Protein AF-A0A441BMC1-F1 (afdb_monomer_lite)

Sequence (80 aa):
PQIAKAEGDAPVQAYIAAMPGWKSDVGRRLDAIVARTVPGVHKAVKWNSPFYGIEGEGWFLSFHVFTRYVKVTFFRGTSL

Structure (mmCIF, N/CA/C/O backbone):
data_AF-A0A441BMC1-F1
#
_entry.id   AF-A0A441BMC1-F1
#
loop_
_atom_site.group_PDB
_atom_site.id
_atom_site.type_symbol
_atom_site.label_atom_id
_atom_site.label_alt_id
_atom_site.label_comp_id
_atom_site.label_asym_id
_atom_site.label_entity_id
_atom_site.label_seq_id
_atom_site.pdbx_PDB_ins_code
_atom_site.Cartn_x
_atom_site.Cartn_y
_atom_site.Cartn_z
_atom_site.occupancy
_atom_site.B_iso_or_equiv
_atom_site.auth_seq_id
_atom_site.auth_comp_id
_atom_site.auth_asym_id
_atom_site.auth_atom_id
_atom_site.pdbx_PDB_model_num
ATOM 1 N N . PRO A 1 1 ? 10.159 -1.383 -6.209 1.00 92.75 1 PRO A N 1
ATOM 2 C CA . PRO A 1 1 ? 9.824 -0.067 -6.811 1.00 92.75 1 PRO A CA 1
ATOM 3 C C . PRO A 1 1 ? 10.727 1.028 -6.243 1.00 92.75 1 PRO A C 1
ATOM 5 O O . PRO A 1 1 ? 11.272 0.813 -5.166 1.00 92.75 1 PRO A O 1
ATOM 8 N N . GLN A 1 2 ? 10.875 2.159 -6.936 1.00 93.56 2 GLN A N 1
ATOM 9 C CA . GLN A 1 2 ? 11.503 3.372 -6.404 1.00 93.56 2 GLN A CA 1
ATOM 10 C C . GLN A 1 2 ? 10.618 4.562 -6.770 1.00 93.56 2 GLN A C 1
ATOM 12 O O . GLN A 1 2 ? 10.681 5.065 -7.886 1.00 93.56 2 GLN A O 1
ATOM 17 N N . ILE A 1 3 ? 9.746 4.957 -5.845 1.00 96.44 3 ILE A N 1
ATOM 18 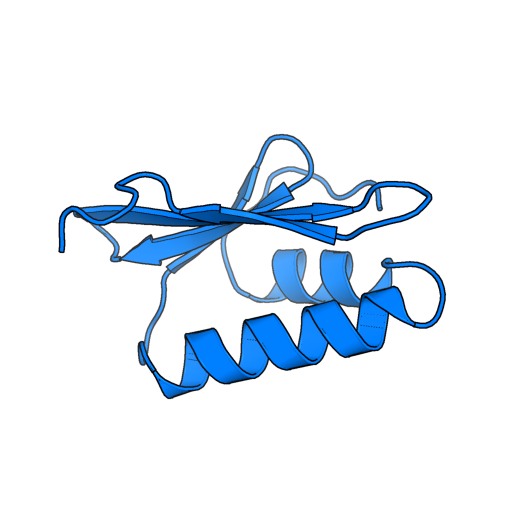C CA . ILE A 1 3 ? 8.780 6.041 -6.042 1.00 96.44 3 ILE A CA 1
ATOM 19 C C . ILE A 1 3 ? 9.096 7.159 -5.053 1.00 96.44 3 ILE A C 1
ATOM 21 O O . ILE A 1 3 ? 9.379 6.900 -3.879 1.00 96.44 3 ILE A O 1
ATOM 25 N N . ALA A 1 4 ? 9.081 8.399 -5.539 1.00 95.38 4 ALA A N 1
ATOM 26 C CA . ALA A 1 4 ? 9.312 9.572 -4.710 1.00 95.38 4 ALA A CA 1
ATOM 27 C C . ALA A 1 4 ? 8.238 9.701 -3.620 1.00 95.38 4 ALA A C 1
ATOM 29 O O . ALA A 1 4 ? 7.111 9.227 -3.766 1.00 95.38 4 ALA A O 1
ATOM 30 N N . LYS A 1 5 ? 8.594 10.368 -2.519 1.00 97.94 5 LYS A N 1
ATOM 31 C CA . LYS A 1 5 ? 7.634 10.684 -1.464 1.00 97.94 5 LYS A CA 1
ATOM 32 C C . LYS A 1 5 ? 6.542 11.592 -2.035 1.00 97.94 5 LYS A C 1
ATOM 34 O O . LYS A 1 5 ? 6.858 12.670 -2.528 1.00 97.94 5 LYS A O 1
ATOM 39 N N . ALA A 1 6 ? 5.290 11.171 -1.924 1.00 98.06 6 ALA A N 1
ATOM 40 C CA . ALA A 1 6 ? 4.130 11.942 -2.350 1.00 98.06 6 ALA A CA 1
ATOM 41 C C . ALA A 1 6 ? 2.868 11.436 -1.644 1.00 98.06 6 ALA A C 1
ATOM 43 O O . ALA A 1 6 ? 2.793 10.273 -1.246 1.00 98.06 6 ALA A O 1
ATOM 44 N N . GLU A 1 7 ? 1.890 12.322 -1.507 1.00 98.06 7 GLU A N 1
ATOM 45 C CA . GLU A 1 7 ? 0.576 12.032 -0.931 1.00 98.06 7 GLU A CA 1
ATOM 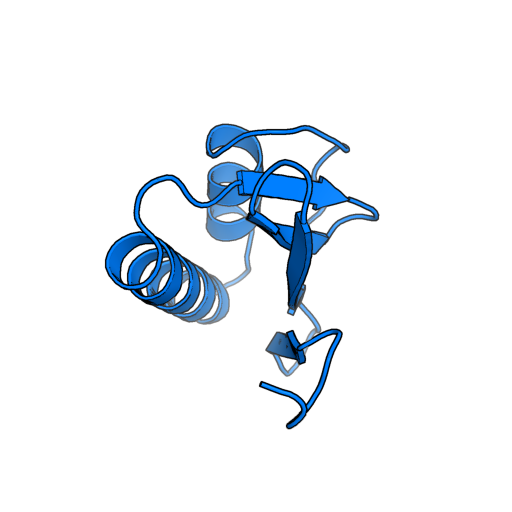46 C C . GLU A 1 7 ? -0.437 11.707 -2.048 1.00 98.06 7 GLU A C 1
ATOM 48 O O . GLU A 1 7 ? -0.258 12.103 -3.204 1.00 98.06 7 GLU A O 1
ATOM 53 N N . GLY A 1 8 ? -1.510 10.999 -1.700 1.00 97.69 8 GLY A N 1
ATOM 54 C CA . GLY A 1 8 ? -2.625 10.668 -2.586 1.00 97.69 8 GLY A CA 1
ATOM 55 C C . GLY A 1 8 ? -2.553 9.286 -3.243 1.00 97.69 8 GLY A C 1
ATOM 56 O O . GLY A 1 8 ? -1.632 8.495 -3.034 1.00 97.69 8 GLY A O 1
ATOM 57 N N . ASP A 1 9 ? -3.570 8.989 -4.054 1.00 98.31 9 ASP A N 1
ATOM 58 C CA . ASP A 1 9 ? -3.727 7.691 -4.722 1.00 98.31 9 ASP A CA 1
ATOM 59 C C . ASP A 1 9 ? -2.717 7.478 -5.858 1.00 98.31 9 ASP A C 1
ATOM 61 O O . ASP A 1 9 ? -2.089 6.425 -5.941 1.00 98.31 9 ASP A O 1
ATOM 65 N N . ALA A 1 10 ? -2.482 8.504 -6.679 1.00 98.38 10 ALA A N 1
ATOM 66 C CA . ALA A 1 10 ? -1.586 8.429 -7.831 1.00 98.38 10 ALA A CA 1
ATOM 67 C C . ALA A 1 10 ? -0.181 7.856 -7.518 1.00 98.38 10 ALA A C 1
ATOM 69 O O . ALA A 1 10 ? 0.242 6.932 -8.221 1.00 98.38 10 ALA A O 1
ATOM 70 N N . PRO A 1 11 ? 0.556 8.308 -6.479 1.00 98.44 11 PRO A N 1
ATOM 71 C CA . PRO A 1 11 ? 1.857 7.717 -6.159 1.00 98.44 11 PRO A CA 1
ATOM 72 C C . PRO A 1 11 ? 1.760 6.268 -5.662 1.00 98.44 11 PRO A C 1
ATOM 74 O O . PRO A 1 11 ? 2.667 5.474 -5.923 1.00 98.44 11 PRO A O 1
ATOM 77 N N . VAL A 1 12 ? 0.669 5.889 -4.991 1.00 98.62 12 VAL A N 1
ATOM 78 C CA . VAL A 1 12 ? 0.434 4.500 -4.571 1.00 98.62 12 VAL A CA 1
ATOM 79 C C . VAL A 1 12 ? 0.156 3.605 -5.780 1.00 98.62 12 VAL A C 1
ATOM 81 O O . VAL A 1 12 ? 0.767 2.539 -5.888 1.00 98.62 12 VAL A O 1
ATOM 84 N N . GLN A 1 13 ? -0.661 4.050 -6.738 1.00 98.62 13 GLN A N 1
ATOM 85 C CA . GLN A 1 13 ? -0.891 3.310 -7.985 1.00 98.62 13 GLN A CA 1
ATOM 86 C C . GLN A 1 13 ? 0.396 3.170 -8.805 1.00 98.62 13 GLN A C 1
ATOM 88 O O . GLN A 1 13 ? 0.697 2.082 -9.298 1.00 98.62 13 GLN A O 1
ATOM 93 N N . ALA A 1 14 ? 1.216 4.224 -8.881 1.00 98.56 14 ALA A N 1
ATOM 94 C CA . ALA A 1 14 ? 2.531 4.158 -9.519 1.00 98.56 14 ALA A CA 1
ATOM 95 C C . ALA A 1 14 ? 3.453 3.135 -8.830 1.00 98.56 14 ALA A C 1
ATOM 97 O O . ALA A 1 14 ? 4.147 2.365 -9.499 1.00 98.56 14 ALA A O 1
ATOM 98 N N . TYR A 1 15 ? 3.427 3.070 -7.494 1.00 98.62 15 TYR A N 1
ATOM 99 C CA . TYR A 1 15 ? 4.165 2.055 -6.744 1.00 98.62 15 TYR A CA 1
ATOM 100 C C . TYR A 1 15 ? 3.703 0.641 -7.092 1.00 98.62 15 TYR A C 1
ATOM 102 O O . TYR A 1 15 ? 4.551 -0.213 -7.354 1.00 98.62 15 TYR A O 1
ATOM 110 N N . ILE A 1 16 ? 2.387 0.405 -7.118 1.00 98.56 16 ILE A N 1
ATOM 111 C CA . ILE A 1 16 ? 1.773 -0.896 -7.424 1.00 98.56 16 ILE A CA 1
ATOM 112 C C . ILE A 1 16 ? 2.073 -1.338 -8.860 1.00 98.56 16 ILE A C 1
ATOM 114 O O . ILE A 1 16 ? 2.422 -2.502 -9.090 1.00 98.56 16 ILE A O 1
ATOM 118 N N . ALA A 1 17 ? 1.993 -0.416 -9.819 1.00 98.31 17 ALA A N 1
ATOM 119 C CA . ALA A 1 17 ? 2.344 -0.667 -11.215 1.00 98.31 17 ALA A CA 1
ATOM 120 C C . ALA A 1 17 ? 3.824 -1.054 -11.371 1.00 98.31 17 ALA A C 1
ATOM 122 O O . ALA A 1 17 ? 4.159 -1.929 -12.164 1.00 98.31 17 ALA A O 1
ATOM 123 N N . ALA A 1 18 ? 4.706 -0.461 -10.564 1.00 98.12 18 ALA A N 1
ATOM 124 C CA . ALA A 1 18 ? 6.133 -0.766 -10.559 1.00 98.12 18 ALA A CA 1
ATOM 125 C C . ALA A 1 18 ? 6.513 -2.025 -9.743 1.00 98.12 18 ALA A C 1
ATOM 127 O O . ALA A 1 18 ? 7.699 -2.364 -9.652 1.00 98.12 18 ALA A O 1
ATOM 128 N N . MET A 1 19 ? 5.562 -2.718 -9.098 1.00 98.00 19 MET A N 1
ATOM 129 C CA . MET A 1 19 ? 5.846 -3.973 -8.386 1.00 98.00 19 MET A CA 1
ATOM 130 C C . MET A 1 19 ? 6.125 -5.103 -9.396 1.00 98.00 19 MET A C 1
ATOM 132 O O . MET A 1 19 ? 5.328 -5.320 -10.302 1.00 98.00 19 MET A O 1
ATOM 136 N N . PRO A 1 20 ? 7.217 -5.874 -9.249 1.00 97.19 20 PRO A N 1
ATOM 137 C CA . PRO A 1 20 ? 7.598 -6.867 -10.250 1.00 97.19 20 PRO A CA 1
ATOM 138 C C . PRO A 1 20 ? 6.749 -8.146 -10.178 1.00 97.19 20 PRO A C 1
ATOM 140 O O . PRO A 1 20 ? 6.580 -8.738 -9.104 1.00 97.19 20 PRO A O 1
ATOM 143 N N . GLY A 1 21 ? 6.302 -8.620 -11.345 1.00 97.00 21 GLY A N 1
ATOM 144 C CA . GLY A 1 21 ? 5.603 -9.897 -11.520 1.00 97.00 21 GLY A CA 1
ATOM 145 C C . GLY A 1 21 ? 4.327 -10.002 -10.680 1.00 97.00 21 GLY A C 1
ATOM 146 O O . GLY A 1 21 ? 3.589 -9.031 -10.529 1.00 97.00 21 GLY A O 1
ATOM 147 N N . TRP A 1 22 ? 4.112 -11.168 -10.061 1.00 97.69 22 TRP A N 1
ATOM 148 C CA . TRP A 1 22 ? 2.933 -11.466 -9.228 1.00 97.69 22 TRP A CA 1
ATOM 149 C C . TRP A 1 22 ? 2.707 -10.479 -8.073 1.00 97.69 22 TRP A C 1
ATOM 151 O O . TRP A 1 22 ? 1.613 -10.388 -7.517 1.00 97.69 22 TRP A O 1
ATOM 161 N N . LYS A 1 23 ? 3.736 -9.716 -7.685 1.00 98.19 23 LYS A N 1
ATOM 162 C CA . LYS A 1 23 ? 3.627 -8.759 -6.584 1.00 98.19 23 LYS A CA 1
ATOM 163 C C . LYS A 1 23 ? 2.719 -7.584 -6.941 1.00 98.19 23 LYS A C 1
ATOM 165 O O . LYS A 1 23 ? 2.075 -7.062 -6.039 1.00 98.19 23 LYS A O 1
ATOM 170 N N . SER A 1 24 ? 2.610 -7.206 -8.219 1.00 97.88 24 SER A N 1
ATOM 171 C CA . SER A 1 24 ? 1.658 -6.169 -8.651 1.00 97.88 24 SER A CA 1
ATOM 172 C C . SER A 1 24 ? 0.206 -6.598 -8.431 1.00 97.88 24 SER A C 1
ATOM 174 O O . SER A 1 24 ? -0.590 -5.804 -7.933 1.00 97.88 24 SER A O 1
ATOM 176 N N . ASP A 1 25 ? -0.132 -7.867 -8.692 1.00 98.31 25 ASP A N 1
ATOM 177 C CA . ASP A 1 25 ? -1.473 -8.403 -8.411 1.00 98.31 25 ASP A CA 1
ATOM 178 C C . ASP A 1 25 ? -1.793 -8.363 -6.912 1.00 98.31 25 ASP A C 1
ATOM 180 O O . ASP A 1 25 ? -2.893 -7.976 -6.515 1.00 98.31 25 ASP A O 1
ATOM 184 N N . VAL A 1 26 ? -0.815 -8.703 -6.064 1.00 98.31 26 VAL A N 1
ATOM 185 C CA . VAL A 1 26 ? -0.956 -8.599 -4.603 1.00 98.31 26 VAL A CA 1
ATOM 186 C C . VAL A 1 26 ? -1.136 -7.148 -4.165 1.00 98.31 26 VAL A C 1
ATOM 188 O O . VAL A 1 26 ? -2.030 -6.874 -3.369 1.00 98.31 26 VA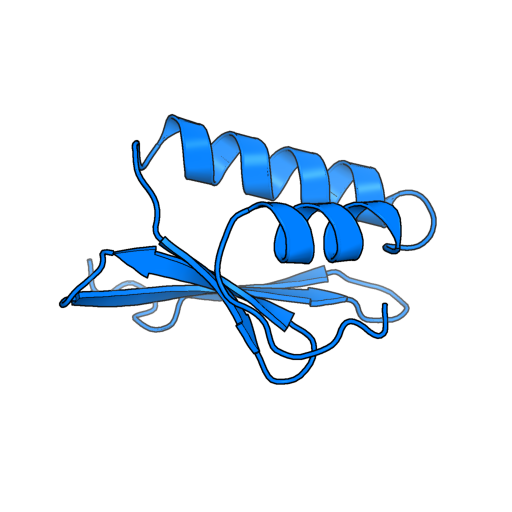L A O 1
ATOM 191 N N . GLY A 1 27 ? -0.346 -6.217 -4.708 1.00 98.38 27 GLY A N 1
ATOM 192 C CA . GLY A 1 27 ? -0.488 -4.783 -4.443 1.00 98.38 27 GLY A CA 1
ATOM 193 C C . GLY A 1 27 ? -1.878 -4.258 -4.804 1.00 98.38 27 GLY A C 1
ATOM 194 O O . GLY A 1 27 ? -2.525 -3.639 -3.963 1.00 98.38 27 GLY A O 1
ATOM 195 N N . ARG A 1 28 ? -2.379 -4.590 -6.004 1.00 98.69 28 ARG A N 1
ATOM 196 C CA . ARG A 1 28 ? -3.740 -4.237 -6.450 1.00 98.69 28 ARG A CA 1
ATOM 197 C C . ARG A 1 28 ? -4.813 -4.815 -5.534 1.00 98.69 28 ARG A C 1
ATOM 199 O O . ARG A 1 28 ? -5.763 -4.122 -5.186 1.00 98.69 28 ARG A O 1
ATOM 206 N N . ARG A 1 29 ? -4.667 -6.076 -5.115 1.00 98.56 29 ARG A N 1
ATOM 207 C CA . ARG A 1 29 ? -5.635 -6.721 -4.218 1.00 98.56 29 ARG A CA 1
ATOM 208 C C . ARG A 1 29 ? -5.640 -6.088 -2.826 1.00 98.56 29 ARG A C 1
ATOM 210 O O . ARG A 1 29 ? -6.718 -5.905 -2.267 1.00 98.56 29 ARG A O 1
ATOM 217 N N . LEU A 1 30 ? -4.468 -5.762 -2.278 1.00 98.44 30 LEU A N 1
ATOM 218 C CA . LEU A 1 30 ? -4.354 -5.056 -1.000 1.00 98.44 30 LEU A CA 1
ATOM 219 C C . LEU A 1 30 ? -5.013 -3.678 -1.081 1.00 98.44 30 LEU A C 1
ATOM 221 O O . LEU A 1 30 ? -5.877 -3.382 -0.260 1.00 98.44 30 LEU A O 1
ATOM 225 N N . ASP A 1 31 ? -4.667 -2.884 -2.095 1.00 98.62 31 ASP A N 1
ATOM 226 C CA . ASP A 1 31 ? -5.236 -1.550 -2.305 1.00 98.62 31 ASP A CA 1
ATOM 227 C C . ASP A 1 31 ? -6.766 -1.591 -2.440 1.00 98.62 31 ASP A C 1
ATOM 229 O O . ASP A 1 31 ? -7.471 -0.867 -1.741 1.00 98.62 31 ASP A O 1
ATOM 233 N N . ALA A 1 32 ? -7.295 -2.519 -3.245 1.00 98.56 32 ALA A N 1
ATO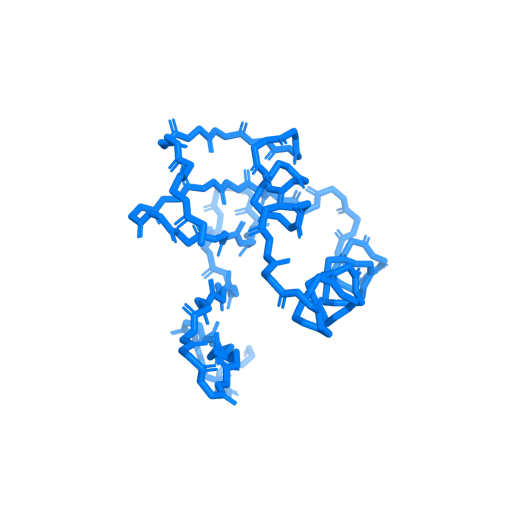M 234 C CA . ALA A 1 32 ? -8.735 -2.678 -3.435 1.00 98.56 32 ALA A CA 1
ATOM 235 C C . ALA A 1 32 ? -9.474 -3.092 -2.151 1.00 98.56 32 ALA A C 1
ATOM 237 O O . ALA A 1 32 ? -10.590 -2.633 -1.902 1.00 98.56 32 ALA A O 1
ATOM 238 N N . ILE A 1 33 ? -8.881 -3.966 -1.326 1.00 98.38 33 ILE A N 1
ATOM 239 C CA . ILE A 1 33 ? -9.467 -4.341 -0.031 1.00 98.38 33 ILE A CA 1
ATOM 240 C C . ILE A 1 33 ? -9.471 -3.135 0.908 1.00 98.38 33 ILE A C 1
ATOM 242 O O . ILE A 1 33 ? -10.498 -2.867 1.525 1.00 98.38 33 ILE A O 1
ATOM 246 N N . VAL A 1 34 ? -8.362 -2.399 0.999 1.00 98.12 34 VAL A N 1
ATOM 247 C CA . VAL A 1 34 ? -8.266 -1.228 1.879 1.00 98.12 34 VAL A CA 1
ATOM 248 C C . VAL A 1 34 ? -9.257 -0.144 1.452 1.00 98.12 34 VAL A C 1
ATOM 250 O O . VAL A 1 34 ? -10.029 0.317 2.287 1.00 98.12 34 VAL A O 1
ATOM 253 N N . ALA A 1 35 ? -9.300 0.208 0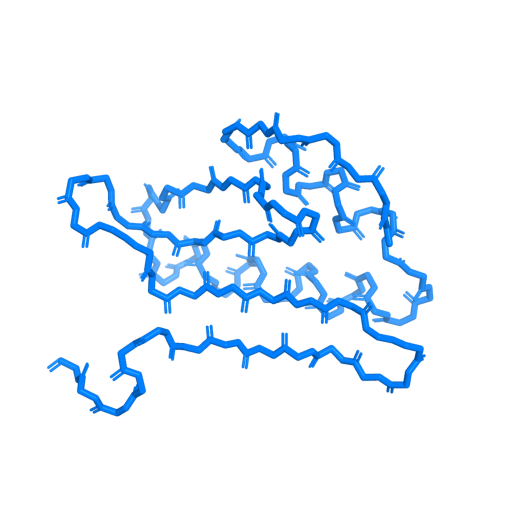.165 1.00 98.06 35 ALA A N 1
ATOM 254 C CA . ALA A 1 35 ? -10.183 1.252 -0.357 1.00 98.06 35 ALA A CA 1
ATOM 255 C C . ALA A 1 35 ? -11.675 0.908 -0.216 1.00 98.06 35 ALA A C 1
ATOM 257 O O . ALA A 1 35 ? -12.491 1.797 0.015 1.00 98.06 35 ALA A O 1
ATOM 258 N N . ARG A 1 36 ? -12.043 -0.378 -0.325 1.00 98.19 36 ARG A N 1
ATOM 259 C CA . ARG A 1 36 ? -13.424 -0.826 -0.093 1.00 98.19 36 ARG A CA 1
ATOM 260 C C . ARG A 1 36 ? -13.803 -0.805 1.389 1.00 98.19 36 ARG A C 1
ATOM 262 O O . ARG A 1 36 ? -14.946 -0.502 1.707 1.00 98.19 36 ARG A O 1
ATOM 269 N N . THR A 1 37 ? -12.881 -1.170 2.278 1.00 97.81 37 THR A N 1
ATOM 270 C CA . THR A 1 37 ? -13.150 -1.261 3.723 1.00 97.81 37 THR A CA 1
ATOM 271 C C . THR A 1 37 ? -13.112 0.106 4.405 1.00 97.81 37 THR A C 1
ATOM 273 O O . THR A 1 37 ? -13.866 0.334 5.344 1.00 97.81 37 THR A O 1
ATOM 276 N N . VAL A 1 38 ? -12.259 1.017 3.931 1.00 96.50 38 VAL A N 1
ATOM 277 C CA . VAL A 1 38 ? -12.099 2.373 4.469 1.00 96.50 38 VAL A CA 1
ATOM 278 C C . VAL A 1 38 ? -12.349 3.385 3.341 1.00 96.50 38 VAL A C 1
ATOM 280 O O . VAL A 1 38 ? -11.402 3.816 2.673 1.00 96.50 38 VAL A O 1
ATOM 283 N N . PRO A 1 39 ? -13.616 3.756 3.073 1.00 95.81 39 PRO A N 1
ATOM 284 C CA . PRO A 1 39 ? -13.928 4.805 2.109 1.00 95.81 39 PRO A CA 1
ATOM 285 C C . PRO A 1 39 ? -13.229 6.114 2.490 1.00 95.81 39 PRO A C 1
ATOM 287 O O . PRO A 1 39 ? -13.248 6.515 3.650 1.00 95.81 39 PRO A O 1
ATOM 290 N N . GLY A 1 40 ? -12.594 6.775 1.520 1.00 95.38 40 GLY A N 1
ATOM 291 C CA . GLY A 1 40 ? -11.836 8.006 1.776 1.00 95.38 40 GLY A CA 1
ATOM 292 C C . GLY A 1 40 ? -10.485 7.795 2.471 1.00 95.38 40 GLY A C 1
ATOM 293 O O . GLY A 1 40 ? -9.925 8.756 2.988 1.00 95.38 40 GLY A O 1
ATOM 294 N N . VAL A 1 41 ? -9.949 6.564 2.481 1.00 98.12 41 VAL A N 1
ATOM 295 C CA . VAL A 1 41 ? -8.623 6.260 3.045 1.00 98.12 41 VAL A CA 1
ATOM 296 C C . VAL A 1 41 ? -7.553 7.247 2.567 1.00 98.12 41 VAL A C 1
ATOM 298 O O . VAL A 1 41 ? -7.381 7.486 1.368 1.00 98.12 41 VAL A O 1
ATOM 301 N N . HIS A 1 42 ? -6.794 7.785 3.517 1.00 98.19 42 HIS A N 1
ATOM 302 C CA . HIS A 1 42 ? -5.652 8.641 3.241 1.00 98.19 42 HIS A CA 1
ATOM 303 C C . HIS A 1 42 ? -4.466 7.776 2.795 1.00 98.19 42 HIS A C 1
ATOM 305 O O . HIS A 1 42 ? -4.099 6.812 3.472 1.00 98.19 42 HIS A O 1
ATOM 311 N N . LYS A 1 43 ? -3.881 8.093 1.638 1.00 98.56 43 LYS A N 1
ATOM 312 C CA . LYS A 1 43 ? -2.829 7.299 0.989 1.00 98.56 43 LYS A CA 1
ATOM 313 C C . LYS A 1 43 ? -1.567 8.124 0.793 1.00 98.56 43 LYS A C 1
ATOM 315 O O . LYS A 1 43 ? -1.656 9.309 0.493 1.00 98.56 43 LYS A O 1
ATOM 320 N N . ALA A 1 44 ? -0.409 7.477 0.881 1.00 98.50 44 ALA A N 1
ATOM 321 C CA . ALA A 1 44 ? 0.872 8.107 0.584 1.00 98.50 44 ALA A CA 1
ATOM 322 C C . ALA A 1 44 ? 1.937 7.091 0.177 1.00 98.50 44 ALA A C 1
ATOM 324 O O . ALA A 1 44 ? 1.862 5.914 0.527 1.00 98.50 44 ALA A O 1
ATOM 325 N N . VAL A 1 45 ? 3.001 7.568 -0.463 1.00 98.56 45 VAL A N 1
ATOM 326 C CA . VAL A 1 45 ? 4.290 6.874 -0.511 1.00 98.56 45 VAL A CA 1
ATOM 327 C C . VAL A 1 45 ? 5.271 7.607 0.394 1.00 98.56 45 VAL A C 1
ATOM 329 O O . VAL A 1 45 ? 5.550 8.791 0.203 1.00 98.56 45 VAL A O 1
ATOM 332 N N . LYS A 1 46 ? 5.829 6.899 1.379 1.00 97.25 46 LYS A N 1
ATOM 333 C CA . LYS A 1 46 ? 6.829 7.428 2.323 1.00 97.25 46 LYS A CA 1
ATOM 334 C C . LYS A 1 46 ? 7.924 6.388 2.513 1.00 97.25 46 LYS A C 1
ATOM 336 O O . LYS A 1 46 ? 7.635 5.198 2.553 1.00 97.25 46 LYS A O 1
ATOM 341 N N . TRP A 1 47 ? 9.187 6.820 2.563 1.00 96.00 47 TRP A N 1
ATOM 342 C CA . TRP A 1 47 ? 10.349 5.915 2.642 1.00 96.00 47 TRP A CA 1
ATOM 343 C C . TRP A 1 47 ? 10.254 4.734 1.654 1.00 96.00 47 TRP A C 1
ATOM 345 O O . TRP A 1 47 ? 10.496 3.580 2.005 1.00 96.00 47 TRP A O 1
ATOM 355 N N . ASN A 1 48 ? 9.822 5.030 0.421 1.00 96.06 48 ASN A N 1
ATOM 356 C CA . ASN A 1 48 ? 9.614 4.057 -0.653 1.00 96.06 48 ASN A CA 1
ATOM 357 C C . ASN A 1 48 ? 8.694 2.868 -0.280 1.00 96.06 48 ASN A C 1
ATOM 359 O O . ASN A 1 48 ? 8.934 1.719 -0.662 1.00 96.06 48 ASN A O 1
ATOM 363 N N . SER A 1 49 ? 7.642 3.141 0.488 1.00 98.19 49 SER A N 1
ATOM 364 C CA . SER A 1 49 ? 6.592 2.183 0.842 1.00 98.19 49 SER A CA 1
ATOM 365 C C . SER A 1 49 ? 5.232 2.875 0.754 1.00 98.19 49 SER A C 1
ATOM 367 O O . SER A 1 49 ? 5.147 4.046 1.131 1.00 98.19 49 SER A O 1
ATOM 369 N N . PRO A 1 50 ? 4.174 2.201 0.281 1.00 98.56 50 PRO A N 1
ATOM 370 C CA . PRO A 1 50 ? 2.812 2.694 0.413 1.00 98.56 50 PRO A CA 1
ATOM 371 C C . PRO A 1 50 ? 2.359 2.710 1.872 1.00 98.56 50 PRO A C 1
ATOM 373 O O . PRO A 1 50 ? 2.671 1.794 2.639 1.00 98.56 50 PRO A O 1
ATOM 376 N N . PHE A 1 51 ? 1.619 3.747 2.239 1.00 98.38 51 PHE A N 1
ATOM 377 C CA . PHE A 1 51 ? 0.997 3.960 3.540 1.00 98.38 51 PHE A CA 1
ATOM 378 C C . PHE A 1 51 ? -0.494 4.236 3.349 1.00 98.38 51 PHE A C 1
ATOM 380 O O . PHE A 1 51 ? -0.884 4.920 2.403 1.00 98.38 51 PHE A O 1
ATOM 387 N N . TYR A 1 52 ? -1.294 3.714 4.276 1.00 98.38 52 TYR A N 1
ATOM 388 C CA . TYR A 1 52 ? -2.743 3.864 4.343 1.00 98.38 52 TYR A CA 1
ATOM 389 C C . TYR A 1 52 ? -3.133 4.284 5.759 1.00 98.38 52 TYR A C 1
ATOM 391 O O . TYR A 1 52 ? -2.619 3.743 6.748 1.00 98.38 52 TYR A O 1
ATOM 399 N N . GLY A 1 53 ? -4.002 5.280 5.853 1.00 97.12 53 GLY A N 1
ATOM 400 C CA . GLY A 1 53 ? -4.338 5.948 7.099 1.00 97.12 53 GLY A CA 1
ATOM 401 C C . GLY A 1 53 ? -5.700 6.624 7.067 1.00 97.12 53 GLY A C 1
ATOM 402 O O . GLY A 1 53 ? -6.421 6.571 6.071 1.00 97.12 53 GLY A O 1
ATOM 403 N N . ILE A 1 54 ? -6.020 7.278 8.173 1.00 95.31 54 ILE A N 1
ATOM 404 C CA . ILE A 1 54 ? -7.149 8.197 8.301 1.00 95.31 54 ILE A CA 1
ATOM 405 C C . ILE A 1 54 ? -6.543 9.572 8.587 1.00 95.31 54 ILE A C 1
ATOM 407 O O . ILE A 1 54 ? -5.636 9.704 9.416 1.00 95.31 54 ILE A O 1
ATOM 411 N N . GLU A 1 55 ? -6.986 10.588 7.851 1.00 92.12 55 GLU A N 1
ATOM 412 C CA . GLU A 1 55 ? -6.492 11.952 8.032 1.00 92.12 55 GLU A CA 1
ATOM 413 C C . GLU A 1 55 ? -6.741 12.417 9.476 1.00 92.12 55 GLU A C 1
ATOM 415 O O . GLU A 1 55 ? -7.817 12.216 10.026 1.00 92.12 55 GLU A O 1
ATOM 420 N N . GLY A 1 56 ? -5.715 12.971 10.129 1.00 92.12 56 GLY A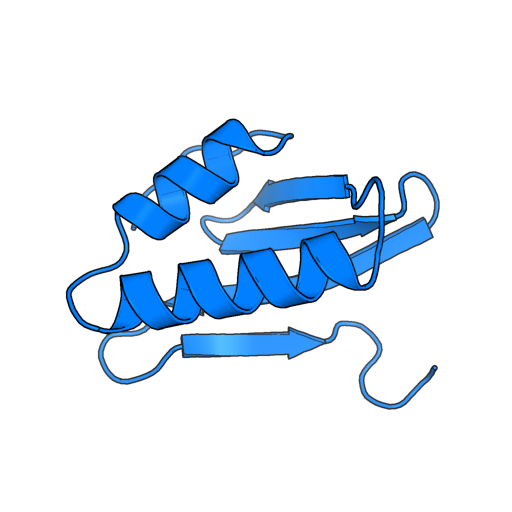 N 1
ATOM 421 C CA . GLY A 1 56 ? -5.772 13.363 11.544 1.00 92.12 56 GLY A CA 1
ATOM 422 C C . GLY A 1 56 ? -5.580 12.227 12.563 1.00 92.12 56 GLY A C 1
ATOM 423 O O . GLY A 1 56 ? -5.145 12.501 13.679 1.00 92.12 56 GLY A O 1
ATOM 424 N N . GLU A 1 57 ? -5.797 10.962 12.194 1.00 91.50 57 GLU A N 1
ATOM 425 C CA . GLU A 1 57 ? -5.670 9.808 13.110 1.00 91.50 57 GLU A CA 1
ATOM 426 C C . GLU A 1 57 ? -4.413 8.954 12.866 1.00 91.50 57 GLU A C 1
ATOM 428 O O . GLU A 1 57 ? -4.032 8.114 13.689 1.00 91.50 57 GLU A O 1
ATOM 433 N N . GLY A 1 58 ? -3.722 9.206 11.753 1.00 93.19 58 GLY A N 1
ATOM 434 C CA . GLY A 1 58 ? -2.440 8.598 11.418 1.00 93.19 58 GLY A CA 1
ATOM 435 C C . GLY A 1 58 ? -2.553 7.367 10.518 1.00 93.19 58 GLY A C 1
ATOM 436 O O . GLY A 1 58 ? -3.553 7.131 9.843 1.00 93.19 58 GLY A O 1
ATOM 437 N N . TRP A 1 59 ? -1.465 6.595 10.461 1.00 95.75 59 TRP A N 1
ATOM 438 C CA . TRP A 1 59 ? -1.313 5.455 9.553 1.00 95.75 59 TRP A CA 1
ATOM 439 C C . TRP A 1 59 ? -1.649 4.147 10.262 1.00 95.75 59 TRP A C 1
ATOM 441 O O . TRP A 1 59 ? -1.103 3.870 11.330 1.00 95.75 59 TRP A O 1
ATOM 451 N N . PHE A 1 60 ? -2.472 3.308 9.638 1.00 95.25 60 PHE A N 1
ATOM 452 C CA . PHE A 1 60 ? -2.814 1.988 10.177 1.00 95.25 60 PHE A CA 1
ATOM 453 C C . PHE A 1 60 ? -2.138 0.844 9.411 1.00 95.25 60 PHE A C 1
ATOM 455 O O . PHE A 1 60 ? -1.829 -0.182 10.020 1.00 95.25 60 PHE A O 1
ATOM 462 N N . LEU A 1 61 ? -1.838 1.021 8.116 1.00 96.81 61 LEU A N 1
ATOM 463 C CA . LEU A 1 61 ? -1.230 -0.012 7.271 1.00 96.81 61 LEU A CA 1
ATOM 464 C C . LEU A 1 61 ? -0.112 0.550 6.390 1.00 96.81 61 LEU A C 1
ATOM 466 O O . LEU A 1 61 ? -0.195 1.654 5.857 1.00 96.81 61 LEU A O 1
ATOM 470 N N . SER A 1 62 ? 0.932 -0.247 6.191 1.00 98.06 62 SER A N 1
ATOM 471 C CA . SER A 1 62 ? 1.927 -0.044 5.137 1.00 98.06 62 SER A CA 1
ATOM 472 C C . SER A 1 62 ? 2.329 -1.387 4.541 1.00 98.06 62 SER A C 1
ATOM 474 O O . SER A 1 62 ? 2.223 -2.418 5.207 1.00 98.06 62 SER A O 1
ATOM 476 N N . PHE A 1 63 ? 2.818 -1.401 3.302 1.00 97.81 63 PHE A N 1
ATOM 477 C CA . PHE A 1 63 ? 3.503 -2.580 2.783 1.00 97.81 63 PHE A CA 1
ATOM 478 C C . PHE A 1 63 ? 4.811 -2.247 2.077 1.00 97.81 63 PHE A C 1
ATOM 480 O O . PHE A 1 63 ? 4.993 -1.160 1.539 1.00 97.81 63 PHE A O 1
ATOM 487 N N . HIS A 1 64 ? 5.728 -3.213 2.061 1.00 97.56 64 HIS A N 1
ATOM 488 C CA . HIS A 1 64 ? 7.006 -3.100 1.368 1.00 97.56 64 HIS A CA 1
ATOM 489 C C . HIS A 1 64 ? 7.300 -4.347 0.539 1.00 97.56 64 HIS A C 1
ATOM 491 O O . HIS A 1 64 ? 6.996 -5.474 0.942 1.00 97.56 64 HIS A O 1
ATOM 497 N N . VAL A 1 65 ? 7.919 -4.146 -0.621 1.00 97.38 65 VAL A N 1
ATOM 498 C CA . VAL A 1 65 ? 8.198 -5.211 -1.585 1.00 97.38 65 VAL A CA 1
ATOM 499 C C . VAL A 1 65 ? 9.635 -5.687 -1.459 1.00 97.38 65 VAL A C 1
ATOM 501 O O . VAL A 1 65 ? 10.561 -4.976 -1.832 1.00 97.38 65 VAL A O 1
ATOM 504 N N . PHE A 1 66 ? 9.807 -6.922 -0.996 1.00 96.00 66 PHE A N 1
ATOM 505 C CA . PHE A 1 66 ? 11.089 -7.622 -0.989 1.00 96.00 66 PHE A CA 1
ATOM 506 C C . PHE A 1 66 ? 11.199 -8.567 -2.189 1.00 96.00 66 PHE A C 1
ATOM 508 O O . PHE A 1 66 ? 10.225 -8.837 -2.894 1.00 96.00 66 PHE A O 1
ATOM 515 N N . THR A 1 67 ? 12.386 -9.132 -2.413 1.00 95.44 67 THR A N 1
ATOM 516 C CA . THR A 1 67 ? 12.639 -10.066 -3.524 1.00 95.44 67 THR A CA 1
ATOM 517 C C . THR A 1 67 ? 11.690 -11.267 -3.507 1.00 95.44 67 THR A C 1
ATOM 519 O O . THR A 1 67 ? 11.155 -11.655 -4.550 1.00 95.44 67 THR A O 1
ATOM 522 N N . ARG A 1 68 ? 11.440 -11.843 -2.324 1.00 96.69 68 ARG A N 1
ATOM 523 C CA . ARG A 1 68 ? 10.683 -13.098 -2.163 1.00 96.69 68 ARG A CA 1
ATOM 524 C C . ARG A 1 68 ? 9.281 -12.928 -1.583 1.00 96.69 68 ARG A C 1
ATOM 526 O O . ARG A 1 68 ? 8.466 -13.822 -1.756 1.00 96.69 68 ARG A O 1
ATOM 533 N N . TYR A 1 69 ? 8.983 -11.801 -0.945 1.00 97.19 69 TYR A N 1
ATOM 534 C CA . TYR A 1 69 ? 7.712 -11.592 -0.253 1.00 97.19 69 TYR A CA 1
ATOM 535 C C . TYR A 1 69 ? 7.276 -10.125 -0.290 1.00 97.19 69 TYR A C 1
ATOM 537 O O . TYR A 1 69 ? 8.067 -9.227 -0.582 1.00 97.19 69 TYR A O 1
ATOM 545 N N . VAL A 1 70 ? 6.003 -9.890 0.017 1.00 98.00 70 VAL A N 1
ATOM 546 C CA . VAL A 1 70 ? 5.460 -8.562 0.317 1.00 98.00 70 VAL A CA 1
ATOM 547 C C . VAL A 1 70 ? 5.232 -8.512 1.822 1.00 98.00 70 VAL A C 1
ATOM 549 O O . VAL A 1 70 ? 4.501 -9.339 2.362 1.00 98.00 70 VAL A O 1
ATOM 552 N N . LYS A 1 71 ? 5.895 -7.584 2.511 1.00 97.50 71 LYS A N 1
ATOM 553 C CA . LYS A 1 71 ? 5.709 -7.375 3.949 1.00 97.50 71 LYS A CA 1
ATOM 554 C C . LYS A 1 71 ? 4.526 -6.449 4.150 1.00 97.50 71 LYS A C 1
ATOM 556 O O . LYS A 1 71 ? 4.583 -5.330 3.654 1.00 97.50 71 LYS A O 1
ATOM 561 N N . VAL A 1 72 ? 3.511 -6.887 4.884 1.00 97.06 72 VAL A N 1
ATOM 562 C CA . VAL A 1 72 ? 2.392 -6.037 5.308 1.00 97.06 72 VAL A CA 1
ATOM 563 C C . VAL A 1 72 ? 2.579 -5.711 6.784 1.00 97.06 72 VAL A C 1
ATOM 565 O O . VAL A 1 72 ? 2.783 -6.610 7.597 1.00 97.06 72 VAL A O 1
ATOM 568 N N . THR A 1 73 ? 2.544 -4.428 7.114 1.00 95.88 73 THR A N 1
ATOM 569 C CA . THR A 1 73 ? 2.754 -3.902 8.462 1.00 95.88 73 THR A CA 1
ATOM 570 C C . THR A 1 73 ? 1.468 -3.246 8.943 1.00 95.88 73 THR A C 1
ATOM 572 O O . THR A 1 73 ? 0.971 -2.334 8.284 1.00 95.88 73 THR A O 1
ATOM 575 N N . PHE A 1 74 ? 0.983 -3.662 10.112 1.00 94.25 74 PHE A N 1
ATOM 576 C CA . PHE A 1 74 ? -0.076 -2.979 10.854 1.00 94.25 74 PHE A CA 1
ATOM 577 C C . PHE A 1 74 ? 0.555 -2.231 12.027 1.00 94.25 74 PHE A C 1
ATOM 579 O O . PHE A 1 74 ? 1.135 -2.859 12.912 1.00 94.25 74 PHE A O 1
ATOM 586 N N . PHE A 1 75 ? 0.481 -0.898 12.036 1.00 89.31 75 PHE A N 1
ATOM 587 C CA . PHE A 1 75 ? 1.240 -0.082 12.998 1.00 89.31 75 PHE A CA 1
ATOM 588 C C . PHE A 1 75 ? 0.771 -0.240 14.449 1.00 89.31 75 PHE A C 1
ATOM 590 O O . PHE A 1 75 ? 1.575 -0.076 15.362 1.00 89.31 75 PHE A O 1
ATOM 597 N N . ARG A 1 76 ? -0.503 -0.594 14.663 1.00 83.19 76 ARG A N 1
ATOM 598 C CA . ARG A 1 76 ? -1.081 -0.863 15.992 1.00 83.19 76 ARG A CA 1
ATOM 599 C C . ARG A 1 76 ? -1.356 -2.349 16.268 1.00 83.19 76 ARG A C 1
ATOM 601 O O . ARG A 1 76 ? -1.991 -2.681 17.262 1.00 83.19 76 ARG A O 1
ATOM 608 N N . GLY A 1 77 ? -0.822 -3.260 15.448 1.00 73.94 77 GLY A N 1
ATOM 609 C CA . GLY A 1 77 ? -0.916 -4.705 15.691 1.00 73.94 77 GLY A CA 1
ATOM 610 C C . GLY A 1 77 ? -2.360 -5.190 15.888 1.00 73.94 77 GLY A C 1
ATOM 611 O O . GLY A 1 77 ? -3.206 -4.950 15.034 1.00 73.94 77 GLY A O 1
ATOM 612 N N . THR A 1 78 ? -2.628 -5.876 17.005 1.00 71.31 78 THR A N 1
ATOM 613 C CA . THR A 1 78 ? -3.968 -6.359 17.399 1.00 71.31 78 THR A CA 1
ATOM 614 C C . THR A 1 78 ? -4.757 -5.366 18.253 1.00 71.31 78 THR A C 1
ATOM 616 O O . THR A 1 78 ? -5.868 -5.685 18.670 1.00 71.31 78 THR A O 1
ATOM 619 N N . SER A 1 79 ? -4.186 -4.200 18.566 1.00 64.56 79 SER A N 1
ATOM 620 C CA . SER A 1 79 ? -4.909 -3.133 19.253 1.00 64.56 79 SER A CA 1
ATOM 621 C C . SER A 1 79 ? -5.811 -2.459 18.225 1.00 64.56 79 SER A C 1
ATOM 623 O O . SER A 1 79 ? -5.359 -1.584 17.483 1.00 64.56 79 SER A O 1
ATOM 625 N N . LEU A 1 80 ? -7.051 -2.944 18.155 1.00 53.88 80 LEU A N 1
ATOM 626 C CA . LEU A 1 80 ? -8.161 -2.282 17.474 1.00 53.88 80 LEU A CA 1
ATOM 627 C C . LEU A 1 80 ? -8.621 -1.080 18.299 1.00 53.88 80 LEU A C 1
ATOM 629 O O . LEU A 1 80 ? -8.770 -1.251 19.531 1.00 53.88 80 LEU A O 1
#

Radius of gyration: 11.86 Å; chains: 1; bounding box: 27×26×31 Å

pLDDT: mean 95.32, std 7.38, range [53.88, 98.69]

Foldseek 3Di:
DDFDKDWDDVSLLVLLVPAPDCSSVVSVVVVVVLCVVDPPWTWIQDPNWIFTHDVPGDTQWIWDDDPPDIDIDGPCPPPD

Secondary structure (DSSP, 8-state):
-----EESHHHHHHHHHTS-THHHHHHHHHHHHHHHHSTT-EEEEETTEEEEEETTTEEEEEEEE-SS-EEEEETTTT--